Protein AF-A9B1V0-F1 (afdb_monomer)

Structure (mmCIF, N/CA/C/O backbone):
data_AF-A9B1V0-F1
#
_entry.id   AF-A9B1V0-F1
#
loop_
_atom_site.group_PDB
_atom_site.id
_atom_site.type_symbol
_atom_site.label_atom_id
_atom_site.label_alt_id
_atom_site.label_comp_id
_atom_site.label_asym_id
_atom_site.label_entity_id
_atom_site.label_seq_id
_atom_site.pdbx_PDB_ins_code
_atom_site.Cartn_x
_atom_site.Cartn_y
_atom_site.Cartn_z
_atom_site.occupancy
_atom_site.B_iso_or_equiv
_atom_site.auth_seq_id
_atom_site.auth_comp_id
_atom_site.auth_asym_id
_atom_site.auth_atom_id
_atom_site.pdbx_PDB_model_num
ATOM 1 N N . MET A 1 1 ? 3.159 -5.770 -12.982 1.00 83.75 1 MET A N 1
ATOM 2 C CA . MET A 1 1 ? 3.850 -6.824 -12.199 1.00 83.75 1 MET A CA 1
ATOM 3 C C . MET A 1 1 ? 2.853 -7.951 -11.919 1.00 83.75 1 MET A C 1
ATOM 5 O O . MET A 1 1 ? 1.667 -7.711 -12.115 1.00 83.75 1 MET A O 1
ATOM 9 N N . LYS A 1 2 ? 3.286 -9.162 -11.539 1.00 84.81 2 LYS A N 1
ATOM 10 C CA . LYS A 1 2 ? 2.374 -10.259 -11.161 1.00 84.81 2 LYS A CA 1
ATOM 11 C C . LYS A 1 2 ? 2.712 -10.781 -9.770 1.00 84.81 2 LYS A C 1
ATOM 13 O O . LYS A 1 2 ? 3.891 -10.875 -9.435 1.00 84.81 2 LYS A O 1
ATOM 18 N N . ILE A 1 3 ? 1.690 -11.135 -9.004 1.00 89.12 3 ILE A N 1
ATOM 19 C CA . ILE A 1 3 ? 1.848 -11.829 -7.727 1.00 89.12 3 ILE A CA 1
ATOM 20 C C . ILE A 1 3 ? 2.010 -13.313 -8.042 1.00 89.12 3 ILE A C 1
ATOM 22 O O . ILE A 1 3 ? 1.227 -13.879 -8.800 1.00 89.12 3 ILE A O 1
ATOM 26 N N . ILE A 1 4 ? 3.081 -13.915 -7.530 1.00 93.12 4 ILE A N 1
ATOM 27 C CA . ILE A 1 4 ? 3.395 -15.335 -7.748 1.00 93.12 4 ILE A CA 1
ATOM 28 C C . ILE A 1 4 ? 3.005 -16.208 -6.556 1.00 93.12 4 ILE A C 1
ATOM 30 O O . ILE A 1 4 ? 2.855 -17.414 -6.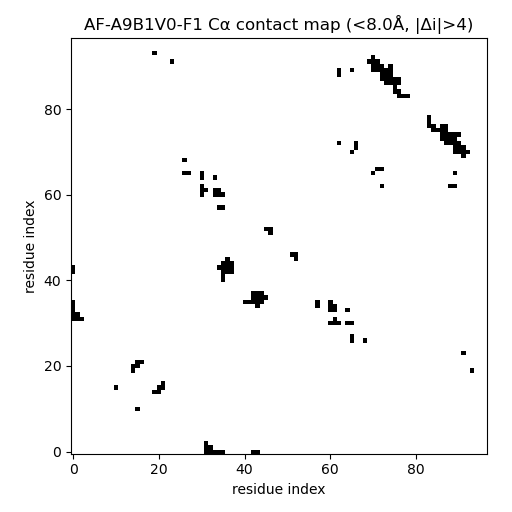711 1.00 93.12 4 ILE A O 1
ATOM 34 N N . HIS A 1 5 ? 2.871 -15.600 -5.379 1.00 94.56 5 HIS A N 1
ATOM 35 C CA . HIS A 1 5 ? 2.596 -16.279 -4.128 1.00 94.56 5 HIS A CA 1
ATOM 36 C C . HIS A 1 5 ? 1.942 -15.300 -3.149 1.00 94.56 5 HIS A C 1
ATOM 38 O O . HIS A 1 5 ? 2.349 -14.139 -3.075 1.00 94.56 5 HIS A O 1
ATOM 44 N N . GLU A 1 6 ? 0.945 -15.784 -2.419 1.00 93.50 6 GLU A N 1
ATOM 45 C CA . GLU A 1 6 ? 0.280 -15.101 -1.314 1.00 93.50 6 GLU A CA 1
ATOM 46 C C . GLU A 1 6 ? 0.147 -16.108 -0.170 1.00 93.50 6 GLU A C 1
ATOM 48 O O . GLU A 1 6 ? -0.237 -17.257 -0.398 1.00 93.50 6 GLU A O 1
ATOM 53 N N . GLU A 1 7 ? 0.454 -15.672 1.048 1.00 95.50 7 GLU A N 1
ATOM 54 C CA . GLU A 1 7 ? 0.344 -16.486 2.253 1.00 95.50 7 GLU A CA 1
ATOM 55 C C . GLU A 1 7 ? -0.315 -15.661 3.362 1.00 95.50 7 GLU A C 1
ATOM 57 O O . GLU A 1 7 ? 0.166 -14.586 3.730 1.00 95.50 7 GLU A O 1
ATOM 62 N N . ARG A 1 8 ? -1.435 -16.157 3.901 1.00 93.00 8 ARG A N 1
ATOM 63 C CA . ARG A 1 8 ? -2.128 -15.524 5.026 1.00 93.00 8 ARG A CA 1
ATOM 64 C C . ARG A 1 8 ? -1.602 -16.099 6.334 1.00 93.00 8 ARG A C 1
ATOM 66 O O . ARG A 1 8 ? -1.892 -17.241 6.669 1.00 93.00 8 ARG A O 1
ATOM 73 N N . LEU A 1 9 ? -0.854 -15.285 7.074 1.00 95.56 9 LEU A N 1
ATOM 74 C CA . LEU A 1 9 ? -0.232 -15.704 8.335 1.00 95.56 9 LEU A CA 1
ATOM 75 C C . LEU A 1 9 ? -1.194 -15.648 9.527 1.00 95.56 9 LEU A C 1
ATOM 77 O O . LEU A 1 9 ? -1.099 -16.465 10.438 1.00 95.56 9 LEU A O 1
ATOM 81 N N . ILE A 1 10 ? -2.101 -14.666 9.541 1.00 94.25 10 ILE A N 1
ATOM 82 C CA . ILE A 1 10 ? -3.050 -14.438 10.635 1.00 94.25 10 ILE A CA 1
ATOM 83 C C . ILE A 1 10 ? -4.423 -14.139 10.036 1.00 94.25 10 ILE A C 1
ATOM 85 O O . ILE A 1 10 ? -4.564 -13.230 9.220 1.00 94.25 10 ILE A O 1
ATOM 89 N N . ASP A 1 11 ? -5.427 -14.898 10.470 1.00 92.31 11 ASP A N 1
ATOM 90 C CA . ASP A 1 11 ? -6.840 -14.687 10.151 1.00 92.31 11 ASP A CA 1
ATOM 91 C C . ASP A 1 11 ? -7.673 -15.055 11.378 1.00 92.31 11 ASP A C 1
ATOM 93 O O . ASP A 1 11 ? -8.048 -16.209 11.585 1.00 92.31 11 ASP A O 1
ATOM 97 N N . ALA A 1 12 ? -7.853 -14.086 12.269 1.00 91.75 12 ALA A N 1
ATOM 98 C CA . ALA A 1 12 ? -8.611 -14.268 13.496 1.00 91.75 12 ALA A CA 1
ATOM 99 C C . ALA A 1 12 ? -9.878 -13.410 13.452 1.00 91.75 12 ALA A C 1
ATOM 101 O O . ALA A 1 12 ? -9.829 -12.219 13.141 1.00 91.75 12 ALA A O 1
ATOM 102 N N . GLY A 1 13 ? -11.015 -14.014 13.801 1.00 91.75 13 GLY A N 1
ATOM 103 C CA . GLY A 1 13 ? -12.322 -13.369 13.702 1.00 91.75 13 GLY A CA 1
ATOM 104 C C . GLY A 1 13 ? -12.846 -13.344 12.265 1.00 91.75 13 GLY A C 1
ATOM 105 O O . GLY A 1 13 ? -12.602 -14.268 11.499 1.00 91.75 13 GLY A O 1
ATOM 106 N N . ASN A 1 14 ? -13.589 -12.290 11.917 1.00 92.62 14 ASN A N 1
ATOM 107 C CA . ASN A 1 14 ? -14.319 -12.205 10.645 1.00 92.62 14 ASN A CA 1
ATOM 108 C C . ASN A 1 14 ? -13.817 -11.084 9.725 1.00 92.62 14 ASN A C 1
ATOM 110 O O . ASN A 1 14 ? -14.501 -10.747 8.762 1.00 92.62 14 ASN A O 1
ATOM 114 N N . PHE A 1 15 ? -12.659 -10.474 10.013 1.00 91.50 15 PHE A N 1
ATOM 115 C CA . PHE A 1 15 ? -12.176 -9.322 9.242 1.00 91.50 15 PHE A CA 1
ATOM 116 C C . PHE A 1 15 ? -11.997 -9.660 7.758 1.00 91.50 15 PHE A C 1
ATOM 118 O O . PHE A 1 15 ? -12.450 -8.899 6.909 1.00 91.50 15 PHE A O 1
ATOM 125 N N . SER A 1 16 ? -11.459 -10.841 7.442 1.00 91.88 16 SER A N 1
ATOM 126 C CA . SER A 1 16 ? -11.266 -11.321 6.066 1.00 91.88 16 SER A CA 1
ATOM 127 C C . SER A 1 16 ? -12.562 -11.519 5.267 1.00 91.88 16 SER A C 1
ATOM 129 O O . SER A 1 16 ? -12.517 -11.640 4.045 1.00 91.88 16 SER A O 1
ATOM 131 N N . LEU A 1 17 ? -13.720 -11.526 5.933 1.00 93.00 17 LEU A N 1
ATOM 132 C CA . LEU A 1 17 ? -15.042 -11.635 5.308 1.00 93.00 17 LEU A CA 1
ATOM 133 C C . LEU A 1 17 ? -15.708 -10.269 5.093 1.00 93.00 17 LEU A C 1
ATOM 135 O O . LEU A 1 17 ? -16.788 -10.191 4.508 1.00 93.00 17 LEU A O 1
ATOM 139 N N . THR A 1 18 ? -15.100 -9.192 5.590 1.00 94.25 18 THR A N 1
ATOM 140 C CA . THR A 1 18 ? -15.676 -7.847 5.512 1.00 94.25 18 THR A CA 1
ATOM 141 C C . THR A 1 18 ? -15.480 -7.214 4.138 1.00 94.25 18 THR A C 1
ATOM 143 O O . THR A 1 18 ? -14.528 -7.499 3.408 1.00 94.25 18 THR A O 1
ATOM 146 N N . THR A 1 19 ? -16.365 -6.276 3.802 1.00 93.50 19 THR A N 1
ATOM 147 C CA . THR A 1 19 ? -16.204 -5.412 2.625 1.00 93.50 19 THR A CA 1
ATOM 148 C C . THR A 1 19 ? -14.946 -4.550 2.723 1.00 93.50 19 THR A C 1
ATOM 150 O O . THR A 1 19 ? -14.300 -4.300 1.706 1.00 93.50 19 THR A O 1
ATOM 153 N N . ASP A 1 20 ? -14.568 -4.144 3.939 1.00 93.31 20 ASP A N 1
ATOM 154 C CA . ASP A 1 20 ? -13.355 -3.367 4.201 1.00 93.31 20 ASP A CA 1
ATOM 155 C C . ASP A 1 20 ? -12.109 -4.151 3.773 1.00 93.31 20 ASP A C 1
ATOM 157 O O . ASP A 1 20 ? -11.292 -3.645 3.003 1.00 93.31 20 ASP A O 1
ATOM 161 N N . TRP A 1 21 ? -12.005 -5.419 4.186 1.00 94.19 21 TRP A N 1
ATOM 162 C CA . TRP A 1 21 ? -10.922 -6.302 3.753 1.00 94.19 21 TRP A CA 1
ATOM 163 C C . TRP A 1 21 ? -10.891 -6.479 2.238 1.00 94.19 21 TRP A C 1
ATOM 165 O O . TRP A 1 21 ? -9.835 -6.324 1.632 1.00 94.19 21 TRP A O 1
ATOM 175 N N . ASN A 1 22 ? -12.037 -6.763 1.614 1.00 94.69 22 ASN A N 1
ATOM 176 C CA . ASN A 1 22 ? -12.099 -6.950 0.163 1.00 94.69 22 ASN A CA 1
ATOM 177 C C . ASN A 1 22 ? -11.667 -5.691 -0.600 1.00 94.69 22 ASN A C 1
ATOM 179 O O . ASN A 1 22 ? -10.976 -5.802 -1.610 1.00 94.69 22 ASN A O 1
ATOM 183 N N . THR A 1 23 ? -12.029 -4.507 -0.100 1.00 94.69 23 THR A N 1
ATOM 184 C CA . THR A 1 23 ? -11.617 -3.219 -0.678 1.00 94.69 23 THR A CA 1
ATOM 185 C C . THR A 1 23 ? -10.109 -3.029 -0.553 1.00 94.69 23 THR A C 1
ATOM 187 O O . THR A 1 23 ? -9.435 -2.775 -1.548 1.00 94.69 23 THR A O 1
ATOM 190 N N . ILE A 1 24 ? -9.569 -3.230 0.652 1.00 95.25 24 ILE A N 1
ATOM 191 C CA . ILE A 1 24 ? -8.133 -3.128 0.928 1.00 95.25 24 ILE A CA 1
ATOM 192 C C . ILE A 1 24 ? -7.337 -4.098 0.051 1.00 95.25 24 ILE A C 1
ATOM 194 O O . ILE A 1 24 ? -6.349 -3.713 -0.573 1.00 95.25 24 ILE A O 1
ATOM 198 N N . TYR A 1 25 ? -7.775 -5.353 -0.005 1.00 95.31 25 TYR A N 1
ATOM 199 C CA . TYR A 1 25 ? -7.136 -6.386 -0.802 1.00 95.31 25 TYR A CA 1
ATOM 200 C C . TYR A 1 25 ? -7.158 -6.014 -2.286 1.00 95.31 25 TYR A C 1
ATOM 202 O O . TYR A 1 25 ? -6.104 -5.985 -2.917 1.00 95.31 25 TYR A O 1
ATOM 210 N N . ALA A 1 26 ? -8.322 -5.648 -2.831 1.00 95.38 26 ALA A N 1
ATOM 211 C CA . ALA A 1 26 ? -8.451 -5.241 -4.227 1.00 95.38 26 ALA A CA 1
ATOM 212 C C . ALA A 1 26 ? -7.534 -4.058 -4.573 1.00 95.38 26 ALA A C 1
ATOM 214 O O . ALA A 1 26 ? -6.804 -4.134 -5.561 1.00 95.38 26 ALA A O 1
ATOM 215 N N . ASP A 1 27 ? -7.493 -3.017 -3.738 1.00 95.88 27 ASP A N 1
ATOM 216 C CA . ASP A 1 27 ? -6.621 -1.857 -3.948 1.00 95.88 27 ASP A CA 1
ATOM 217 C C . ASP A 1 27 ? -5.134 -2.240 -3.976 1.00 95.88 27 ASP A C 1
ATOM 219 O O . ASP A 1 27 ? -4.387 -1.747 -4.824 1.00 95.88 27 ASP A O 1
ATOM 223 N N . ILE A 1 28 ? -4.688 -3.139 -3.090 1.00 94.81 28 ILE A N 1
ATOM 224 C CA . ILE A 1 28 ? -3.295 -3.615 -3.062 1.00 94.81 28 ILE A CA 1
ATOM 225 C C . ILE A 1 28 ? -2.970 -4.425 -4.323 1.00 94.81 28 ILE A C 1
ATOM 227 O O . ILE A 1 28 ? -1.931 -4.201 -4.955 1.00 94.81 28 ILE A O 1
ATOM 231 N N . ILE A 1 29 ? -3.850 -5.354 -4.707 1.00 94.56 29 ILE A N 1
ATOM 232 C CA . ILE A 1 29 ? -3.667 -6.177 -5.909 1.00 94.56 29 ILE A CA 1
ATOM 233 C C . ILE A 1 29 ? -3.620 -5.288 -7.156 1.00 94.56 29 ILE A C 1
ATOM 235 O O . ILE A 1 29 ? -2.724 -5.449 -7.990 1.00 94.56 29 ILE A O 1
ATOM 239 N N . GLU A 1 30 ? -4.529 -4.317 -7.269 1.00 93.00 30 GLU A N 1
ATOM 240 C CA . GLU A 1 30 ? -4.552 -3.337 -8.355 1.00 93.00 30 GLU A CA 1
ATOM 241 C C . GLU A 1 30 ? -3.276 -2.490 -8.371 1.00 93.00 30 GLU A C 1
ATOM 243 O O . GLU A 1 30 ? -2.627 -2.392 -9.416 1.00 93.00 30 GLU A O 1
ATOM 248 N N . ALA A 1 31 ? -2.849 -1.952 -7.225 1.00 92.88 31 ALA A N 1
ATOM 249 C CA . ALA A 1 31 ? -1.633 -1.150 -7.121 1.00 92.88 31 ALA A CA 1
ATOM 250 C C . ALA A 1 31 ? -0.406 -1.918 -7.636 1.00 92.88 31 ALA A C 1
ATOM 252 O O . ALA A 1 31 ? 0.307 -1.418 -8.512 1.00 92.88 31 ALA A O 1
ATOM 253 N N . ILE A 1 32 ? -0.211 -3.170 -7.207 1.00 91.12 32 ILE A N 1
ATOM 254 C CA . ILE A 1 32 ? 0.874 -4.044 -7.691 1.00 91.12 32 ILE A CA 1
ATOM 255 C C . ILE A 1 32 ? 0.715 -4.327 -9.192 1.00 91.12 32 ILE A C 1
ATOM 257 O O . ILE A 1 32 ? 1.683 -4.278 -9.969 1.00 91.12 32 ILE A O 1
ATOM 261 N N . ALA A 1 33 ? -0.514 -4.595 -9.632 1.00 87.94 33 ALA A N 1
ATOM 262 C CA . ALA A 1 33 ? -0.827 -4.857 -11.026 1.00 87.94 33 ALA A CA 1
ATOM 263 C C . ALA A 1 33 ? -0.629 -3.632 -11.922 1.00 87.94 33 ALA A C 1
ATOM 265 O O . ALA A 1 33 ? -0.433 -3.834 -13.119 1.00 87.94 33 ALA A O 1
ATOM 266 N N . THR A 1 34 ? -0.601 -2.397 -11.406 1.00 85.25 34 THR A N 1
ATOM 267 C CA . THR A 1 34 ? -0.334 -1.179 -12.198 1.00 85.25 34 THR A CA 1
ATOM 268 C C . THR A 1 34 ? 1.146 -0.860 -12.388 1.00 85.25 34 THR A C 1
ATOM 270 O O . THR A 1 34 ? 1.488 -0.103 -13.291 1.00 85.25 34 THR A O 1
ATOM 273 N N . ILE A 1 35 ? 2.052 -1.490 -11.635 1.00 86.75 35 ILE A N 1
ATOM 274 C CA . ILE A 1 35 ? 3.495 -1.232 -11.753 1.00 86.75 35 ILE A CA 1
ATOM 275 C C . ILE A 1 35 ? 3.992 -1.631 -13.154 1.00 86.75 35 ILE A C 1
ATOM 277 O O . ILE A 1 35 ? 3.858 -2.795 -13.569 1.00 86.75 35 ILE A O 1
ATOM 281 N N . ARG A 1 36 ? 4.567 -0.667 -13.883 1.00 83.25 36 ARG A N 1
ATOM 282 C CA . ARG A 1 36 ? 5.131 -0.801 -15.240 1.00 83.25 36 ARG A CA 1
ATOM 283 C C . ARG A 1 36 ? 6.566 -0.285 -15.284 1.00 83.25 36 ARG A C 1
ATOM 285 O O . ARG A 1 36 ? 6.924 0.625 -14.541 1.00 83.25 36 ARG A O 1
ATOM 292 N N . TRP A 1 37 ? 7.379 -0.888 -16.147 1.00 79.25 37 TRP A N 1
ATOM 293 C CA . TRP A 1 37 ? 8.734 -0.427 -16.435 1.00 79.25 37 TRP A CA 1
ATOM 294 C C . TRP A 1 37 ? 9.152 -0.876 -17.842 1.00 79.25 37 TRP A C 1
ATOM 296 O O . TRP A 1 37 ? 9.069 -2.075 -18.119 1.00 79.25 37 TRP A O 1
ATOM 306 N N . PRO A 1 38 ? 9.632 0.028 -18.717 1.00 79.75 38 PRO A N 1
ATOM 307 C CA . PRO A 1 38 ? 9.733 1.485 -18.537 1.00 79.75 38 PRO A CA 1
ATOM 308 C C . PRO A 1 38 ? 8.353 2.147 -18.361 1.00 79.75 38 PRO A C 1
ATOM 310 O O . PRO A 1 38 ? 7.337 1.533 -18.669 1.00 79.75 38 PRO A O 1
ATOM 313 N N . THR A 1 39 ? 8.296 3.382 -17.851 1.00 70.75 39 THR A N 1
ATOM 314 C CA . THR A 1 39 ? 7.040 4.063 -17.450 1.00 70.75 39 THR A CA 1
ATOM 315 C C . THR A 1 39 ? 5.999 4.165 -18.574 1.00 70.75 39 THR A C 1
ATOM 317 O O . THR A 1 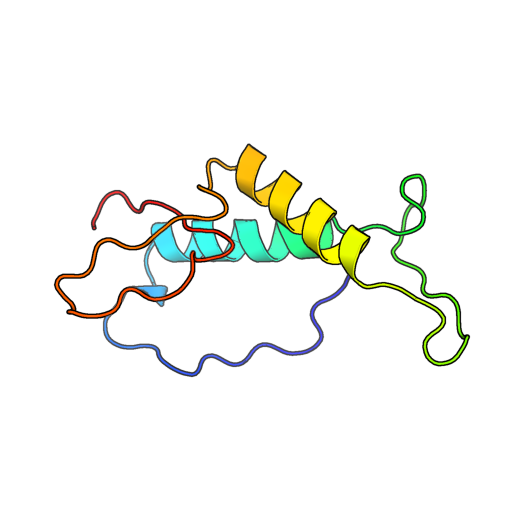39 ? 4.804 4.161 -18.305 1.00 70.75 39 THR A O 1
ATOM 320 N N . ASN A 1 40 ? 6.449 4.181 -19.833 1.00 74.38 40 ASN A N 1
ATOM 321 C CA . ASN A 1 40 ? 5.593 4.226 -21.026 1.00 74.38 40 ASN A CA 1
ATOM 322 C C . ASN A 1 40 ? 5.332 2.834 -21.643 1.00 74.38 40 ASN A C 1
ATOM 324 O O . ASN A 1 40 ? 4.782 2.730 -22.736 1.00 74.38 40 ASN A O 1
ATOM 328 N N . GLY A 1 41 ? 5.789 1.761 -20.995 1.00 72.06 41 GLY A N 1
ATOM 329 C CA . GLY A 1 41 ? 5.659 0.388 -21.469 1.00 72.06 41 GLY A CA 1
ATOM 330 C C . GLY A 1 41 ? 4.336 -0.265 -21.061 1.00 72.06 41 GLY A C 1
ATOM 331 O O . GLY A 1 41 ? 3.768 0.029 -20.012 1.00 72.06 41 GLY A O 1
ATOM 332 N N . ALA A 1 42 ? 3.873 -1.222 -21.869 1.00 74.00 42 ALA A N 1
ATOM 333 C CA . ALA A 1 42 ? 2.661 -1.996 -21.581 1.00 74.00 42 ALA A CA 1
ATOM 334 C C . ALA A 1 42 ? 2.844 -3.011 -20.435 1.00 74.00 42 ALA A C 1
ATOM 336 O O . ALA A 1 42 ? 1.872 -3.410 -19.790 1.00 74.00 42 ALA A O 1
ATOM 337 N N . VAL A 1 43 ? 4.088 -3.419 -20.162 1.00 75.75 43 VAL A N 1
ATOM 338 C CA . VAL A 1 43 ? 4.450 -4.443 -19.172 1.00 75.75 43 VAL A CA 1
ATOM 339 C C . VAL A 1 43 ? 5.583 -3.966 -18.263 1.00 75.75 43 VAL A C 1
ATOM 341 O O . VAL A 1 43 ? 6.179 -2.915 -18.481 1.00 75.75 43 VAL A O 1
ATOM 344 N N . PHE A 1 44 ? 5.851 -4.724 -17.201 1.00 80.81 44 PHE A N 1
ATOM 345 C CA . PHE A 1 44 ? 7.026 -4.529 -16.357 1.00 80.81 44 PHE A CA 1
ATOM 346 C C . PHE A 1 44 ? 8.143 -5.460 -16.830 1.00 80.81 44 PHE A C 1
ATOM 348 O O . PHE A 1 44 ? 8.020 -6.676 -16.677 1.00 80.81 44 PHE A O 1
ATOM 355 N N . SER A 1 45 ? 9.209 -4.888 -17.384 1.00 77.88 45 SER A N 1
ATOM 356 C CA . SER A 1 45 ? 10.386 -5.617 -17.862 1.00 77.88 45 SER A CA 1
ATOM 357 C C . SER A 1 45 ? 11.605 -5.275 -17.008 1.00 77.88 45 SER A C 1
ATOM 359 O O . SER A 1 45 ? 11.847 -4.109 -16.715 1.00 77.88 45 SER A O 1
ATOM 361 N N . LEU A 1 46 ? 12.388 -6.281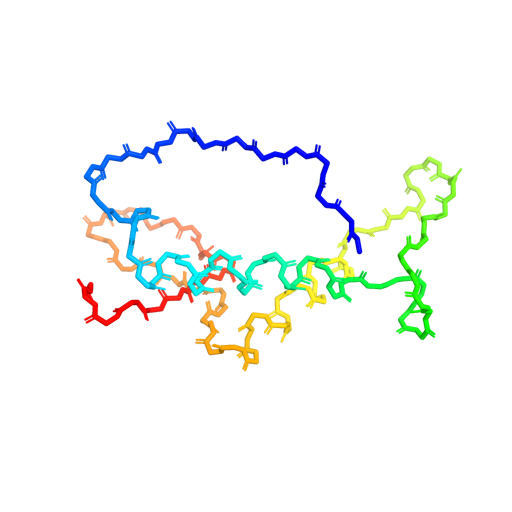 -16.615 1.00 82.44 46 LEU A N 1
ATOM 362 C CA . LEU A 1 46 ? 13.642 -6.095 -15.877 1.00 82.44 46 LEU A CA 1
ATOM 363 C C . LEU A 1 46 ? 14.835 -6.100 -16.832 1.00 82.44 46 LEU A C 1
ATOM 365 O O . LEU A 1 46 ? 14.853 -6.861 -17.799 1.00 82.44 46 LEU A O 1
ATOM 369 N N . ASN A 1 47 ? 15.853 -5.297 -16.527 1.00 83.38 47 ASN A N 1
ATOM 370 C CA . ASN A 1 47 ? 17.149 -5.413 -17.186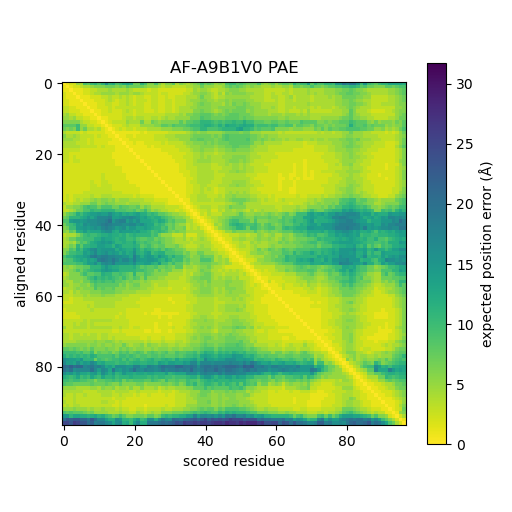 1.00 83.38 47 ASN A CA 1
ATOM 371 C C . ASN A 1 47 ? 17.888 -6.640 -16.614 1.00 83.38 47 ASN A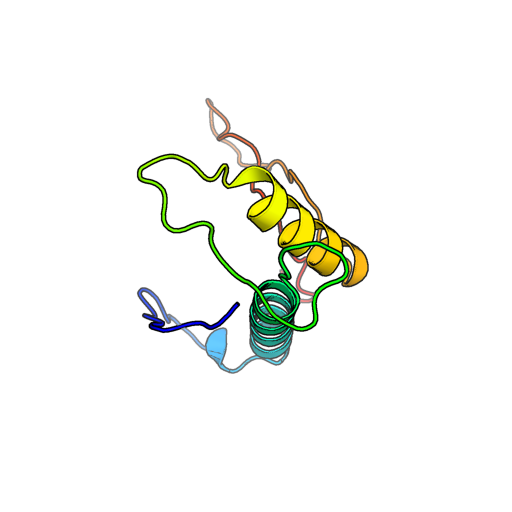 C 1
ATOM 373 O O . ASN A 1 47 ? 18.093 -6.670 -15.398 1.00 83.38 47 ASN A O 1
ATOM 377 N N . PRO A 1 48 ? 18.293 -7.647 -17.409 1.00 84.81 48 PRO A N 1
ATOM 378 C CA . PRO A 1 48 ? 18.887 -8.890 -16.901 1.00 84.81 48 PRO A CA 1
ATOM 379 C C . PRO A 1 48 ? 20.370 -8.737 -16.501 1.00 84.81 48 PRO A C 1
ATOM 381 O O . PRO A 1 48 ? 21.192 -9.604 -16.781 1.00 84.81 48 PRO A O 1
ATOM 384 N N . ILE A 1 49 ? 20.724 -7.624 -15.856 1.00 90.31 49 ILE A N 1
ATOM 385 C CA . ILE A 1 49 ? 22.061 -7.354 -15.322 1.00 90.31 49 ILE A CA 1
ATOM 386 C C . ILE A 1 49 ? 22.016 -7.535 -13.808 1.00 90.31 49 ILE A C 1
ATOM 388 O O . ILE A 1 49 ? 21.159 -6.952 -13.134 1.00 90.31 49 ILE A O 1
ATOM 392 N N . ASP A 1 50 ? 22.953 -8.318 -13.273 1.00 82.69 50 ASP A N 1
ATOM 393 C CA . ASP A 1 50 ? 23.062 -8.532 -11.831 1.00 82.69 50 ASP A CA 1
ATOM 394 C C . ASP A 1 50 ? 23.237 -7.197 -11.094 1.00 82.69 50 ASP A C 1
ATOM 396 O O . ASP A 1 50 ? 24.061 -6.363 -11.474 1.00 82.69 50 ASP A O 1
ATOM 400 N N . LYS A 1 51 ? 22.399 -6.968 -10.075 1.00 83.00 51 LYS A N 1
ATOM 401 C CA . LYS A 1 51 ? 22.303 -5.706 -9.311 1.00 83.00 51 LYS A CA 1
ATOM 402 C C . LYS A 1 51 ? 22.160 -4.438 -10.174 1.00 83.00 51 LYS A C 1
ATOM 404 O O . LYS A 1 51 ? 22.379 -3.333 -9.688 1.00 83.00 51 LYS A O 1
ATOM 409 N N . GLY A 1 52 ? 21.741 -4.576 -11.434 1.00 82.31 52 GLY A N 1
ATOM 410 C CA . GLY A 1 52 ? 21.614 -3.472 -12.388 1.00 82.31 52 GLY A CA 1
ATOM 411 C C . GLY A 1 52 ? 20.306 -2.682 -12.284 1.00 82.31 52 GLY A C 1
ATOM 412 O O . GLY A 1 52 ? 20.134 -1.703 -13.005 1.00 82.31 52 GLY A O 1
ATOM 413 N N . ASN A 1 53 ? 19.374 -3.091 -11.414 1.00 83.81 53 ASN A N 1
ATOM 414 C CA . ASN A 1 53 ? 18.066 -2.452 -11.256 1.00 83.8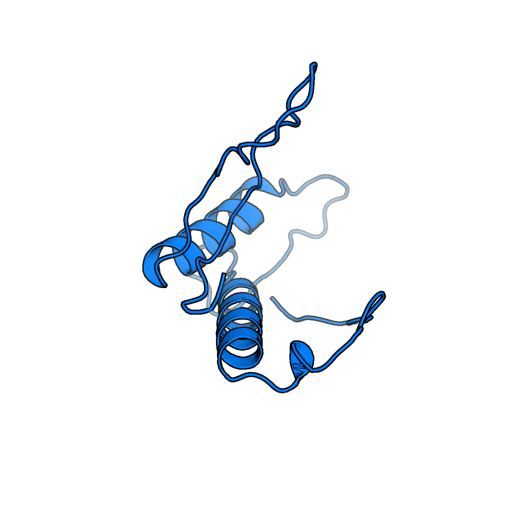1 53 ASN A CA 1
ATOM 415 C C . ASN A 1 53 ? 17.887 -1.922 -9.830 1.00 83.81 53 ASN A C 1
ATOM 417 O O . ASN A 1 53 ? 18.020 -2.666 -8.860 1.00 83.81 53 ASN A O 1
ATOM 421 N N . GLY A 1 54 ? 17.512 -0.650 -9.703 1.00 82.38 54 GLY A N 1
ATOM 422 C CA . GLY A 1 54 ? 17.006 -0.102 -8.447 1.00 82.38 54 GLY A CA 1
ATOM 423 C C . GLY A 1 54 ? 15.527 -0.446 -8.239 1.00 82.38 54 GLY A C 1
ATOM 424 O O . GLY A 1 54 ? 14.773 -0.592 -9.197 1.00 82.38 54 GLY A O 1
ATOM 425 N N . VAL A 1 55 ? 15.084 -0.515 -6.982 1.00 84.06 55 VAL A N 1
ATOM 426 C CA . VAL A 1 55 ? 13.681 -0.833 -6.634 1.00 84.06 55 VAL A CA 1
ATOM 427 C C . VAL A 1 55 ? 12.808 0.402 -6.404 1.00 84.06 55 VAL A C 1
ATOM 429 O O . VAL A 1 55 ? 11.591 0.292 -6.281 1.00 84.06 55 VAL A O 1
ATOM 432 N N . LYS A 1 56 ? 13.405 1.599 -6.371 1.00 81.62 56 LYS A N 1
ATOM 433 C CA . LYS A 1 56 ? 12.693 2.847 -6.059 1.00 81.62 56 LYS A CA 1
ATOM 434 C C . LYS A 1 56 ? 11.468 3.093 -6.961 1.00 81.62 56 LYS A C 1
ATOM 436 O O . LYS A 1 56 ? 10.404 3.347 -6.403 1.00 81.62 56 LYS A O 1
ATOM 441 N N . PRO A 1 57 ? 11.544 2.948 -8.302 1.00 78.69 57 PRO A N 1
ATOM 442 C CA . PRO A 1 57 ? 10.378 3.167 -9.164 1.00 78.69 57 PRO A CA 1
ATOM 443 C C . PRO A 1 57 ? 9.218 2.199 -8.894 1.00 78.69 57 PRO A C 1
ATOM 445 O O . PRO A 1 57 ? 8.060 2.562 -9.079 1.00 78.69 57 PRO A O 1
ATOM 448 N N . ILE A 1 58 ? 9.523 0.985 -8.419 1.00 83.12 58 ILE A N 1
ATOM 449 C CA . ILE A 1 58 ? 8.530 -0.042 -8.077 1.00 83.12 58 ILE A CA 1
ATOM 450 C C . ILE A 1 58 ? 7.698 0.428 -6.879 1.00 83.12 58 ILE A C 1
ATOM 452 O O . ILE A 1 58 ? 6.470 0.419 -6.946 1.00 83.12 58 ILE A O 1
ATOM 456 N N . LYS A 1 59 ? 8.365 0.892 -5.808 1.00 86.62 59 LYS A N 1
ATOM 457 C CA . LYS A 1 59 ? 7.685 1.411 -4.610 1.00 86.62 59 LYS A CA 1
ATOM 458 C C . LYS A 1 59 ? 6.868 2.657 -4.947 1.00 86.62 59 LYS A C 1
ATOM 460 O O . LYS A 1 59 ? 5.701 2.717 -4.583 1.00 86.62 59 LYS A O 1
ATOM 465 N N . THR A 1 60 ? 7.445 3.613 -5.679 1.00 86.75 60 THR A N 1
ATOM 466 C CA . THR A 1 60 ? 6.762 4.871 -6.026 1.00 86.75 60 THR A CA 1
ATOM 467 C C . THR A 1 60 ? 5.463 4.629 -6.795 1.00 86.75 60 THR A C 1
ATOM 469 O O . THR A 1 60 ? 4.426 5.130 -6.381 1.00 86.75 60 THR A O 1
ATOM 472 N N . ALA A 1 61 ? 5.477 3.791 -7.839 1.00 86.81 61 ALA A N 1
ATOM 473 C CA . ALA A 1 61 ? 4.271 3.512 -8.623 1.00 86.81 61 ALA A CA 1
ATOM 474 C C . ALA A 1 61 ? 3.145 2.873 -7.789 1.00 86.81 61 ALA A C 1
ATOM 476 O O . ALA A 1 61 ? 1.976 3.210 -7.965 1.00 86.81 61 ALA A O 1
ATOM 477 N N . CYS A 1 62 ? 3.502 1.971 -6.869 1.00 91.31 62 CYS A N 1
ATOM 478 C CA . CYS A 1 62 ? 2.548 1.350 -5.954 1.00 91.31 62 CYS A CA 1
ATOM 479 C C . CYS A 1 62 ? 1.932 2.387 -4.999 1.00 91.31 62 CYS A C 1
ATOM 481 O O . CYS A 1 62 ? 0.711 2.500 -4.907 1.00 91.31 62 CYS A O 1
ATOM 483 N N . MET A 1 63 ? 2.774 3.189 -4.339 1.00 93.75 63 MET A N 1
ATOM 484 C CA . MET A 1 63 ? 2.326 4.194 -3.368 1.00 93.75 63 MET A CA 1
ATOM 485 C C . MET A 1 63 ? 1.467 5.286 -4.018 1.00 93.75 63 MET A C 1
ATOM 487 O O . MET A 1 63 ? 0.438 5.663 -3.462 1.00 93.75 63 MET A O 1
ATOM 491 N N . ASP A 1 64 ? 1.821 5.732 -5.227 1.00 92.56 64 ASP A N 1
ATOM 492 C CA . ASP A 1 64 ? 1.032 6.711 -5.986 1.00 92.56 64 ASP A CA 1
ATOM 493 C C . ASP A 1 64 ? -0.370 6.183 -6.325 1.00 92.56 64 ASP A C 1
ATOM 495 O O . ASP A 1 64 ? -1.336 6.950 -6.368 1.00 92.56 64 ASP A O 1
ATOM 499 N N . HIS A 1 65 ? -0.500 4.877 -6.585 1.00 93.31 65 HIS A N 1
ATOM 500 C CA . HIS A 1 65 ? -1.796 4.247 -6.829 1.00 93.31 65 HIS A CA 1
ATOM 501 C C . HIS A 1 65 ? -2.643 4.211 -5.555 1.00 93.31 65 HIS A C 1
ATOM 503 O O . HIS A 1 65 ? -3.796 4.640 -5.576 1.00 93.31 65 HIS A O 1
ATOM 509 N N . LEU A 1 66 ? -2.062 3.764 -4.439 1.00 95.56 66 LEU A N 1
ATOM 510 C CA . LEU A 1 66 ? -2.750 3.701 -3.147 1.00 95.56 66 LEU A CA 1
ATOM 511 C C . LEU A 1 66 ? -3.204 5.094 -2.681 1.00 95.56 66 LEU A C 1
ATOM 513 O O . LEU A 1 66 ? -4.348 5.261 -2.258 1.00 95.56 66 LEU A O 1
ATOM 517 N N . ALA A 1 67 ? -2.371 6.126 -2.845 1.00 95.69 67 ALA A N 1
ATOM 518 C CA . ALA A 1 67 ? -2.743 7.502 -2.509 1.00 95.69 67 ALA A CA 1
ATOM 519 C C . ALA A 1 67 ? -3.992 7.981 -3.272 1.00 95.69 67 ALA A C 1
ATOM 521 O O . ALA A 1 67 ? -4.875 8.610 -2.691 1.00 95.69 67 ALA A O 1
ATOM 522 N N . LYS A 1 68 ? -4.123 7.633 -4.561 1.00 95.31 68 LYS A N 1
ATOM 523 C CA . LYS A 1 68 ? -5.317 7.957 -5.371 1.00 95.31 68 LYS A CA 1
ATOM 524 C C . LYS A 1 68 ? -6.580 7.234 -4.900 1.00 95.31 68 LYS A C 1
ATOM 526 O O . LYS A 1 68 ? -7.677 7.718 -5.161 1.00 95.31 68 LYS A O 1
ATOM 531 N N . LYS A 1 69 ? -6.429 6.102 -4.211 1.00 94.38 69 LYS A N 1
ATOM 532 C CA . LYS A 1 69 ? -7.516 5.339 -3.579 1.00 94.38 69 LYS A CA 1
ATOM 533 C C . LYS A 1 69 ? -7.841 5.825 -2.157 1.00 94.38 69 LYS A C 1
ATOM 535 O O . LYS A 1 69 ? -8.687 5.243 -1.489 1.00 94.38 69 LYS A O 1
ATOM 540 N N . GLY A 1 70 ? -7.201 6.903 -1.696 1.00 95.00 70 GLY A N 1
ATOM 541 C CA . GLY A 1 70 ? -7.459 7.505 -0.385 1.00 95.00 70 GLY A CA 1
ATOM 542 C C . GLY A 1 70 ? -6.627 6.921 0.757 1.00 95.00 70 GLY A C 1
ATOM 543 O O . GLY A 1 70 ? -6.936 7.172 1.920 1.00 95.00 70 GLY A O 1
ATOM 544 N N . TRP A 1 71 ? -5.574 6.158 0.453 1.00 96.44 71 TRP A N 1
ATOM 545 C CA . TRP A 1 71 ? -4.640 5.680 1.469 1.00 96.44 71 TRP A CA 1
ATOM 546 C C . TRP A 1 71 ? -3.762 6.820 2.001 1.00 96.44 71 TRP A C 1
ATOM 548 O O . TRP A 1 71 ? -3.333 7.702 1.254 1.00 96.44 71 TRP A O 1
ATOM 558 N N . LEU A 1 72 ? -3.447 6.767 3.295 1.00 95.12 72 LEU A N 1
ATOM 559 C CA . LEU A 1 72 ? -2.496 7.665 3.948 1.00 95.12 72 LEU A CA 1
ATOM 560 C C . LEU A 1 72 ? -1.092 7.072 3.839 1.00 95.12 72 LEU A C 1
ATOM 562 O O . LEU A 1 72 ? -0.854 5.982 4.360 1.00 95.12 72 LEU A O 1
ATOM 566 N N . LEU A 1 73 ? -0.179 7.785 3.181 1.00 94.81 73 LEU A N 1
ATOM 567 C CA . LEU A 1 73 ? 1.219 7.375 3.034 1.00 94.81 73 LEU A CA 1
ATOM 568 C C . LEU A 1 73 ? 2.078 7.865 4.203 1.00 94.81 73 LEU A C 1
ATOM 570 O O . LEU A 1 73 ? 1.790 8.916 4.775 1.00 94.81 73 LEU A O 1
ATOM 574 N N . GLU A 1 74 ? 3.144 7.124 4.520 1.00 92.50 74 GLU A N 1
ATOM 575 C CA . GLU A 1 74 ? 4.105 7.444 5.593 1.00 92.50 74 GLU A CA 1
ATOM 576 C C . GLU A 1 74 ? 3.394 7.765 6.928 1.00 92.50 74 GLU A C 1
ATOM 578 O O . GLU A 1 74 ? 3.737 8.697 7.664 1.00 92.50 74 GLU A O 1
ATOM 583 N N . HIS A 1 75 ? 2.350 6.992 7.236 1.00 91.00 75 HIS A N 1
ATOM 584 C CA . HIS A 1 75 ? 1.476 7.238 8.373 1.00 91.00 75 HIS A CA 1
ATOM 585 C C . HIS A 1 75 ? 2.139 6.786 9.677 1.00 91.00 75 HIS A C 1
ATOM 587 O O . HIS A 1 75 ? 2.436 5.608 9.888 1.00 91.00 75 HIS A O 1
ATOM 593 N N . SER A 1 76 ? 2.353 7.739 10.582 1.00 87.62 76 SER A N 1
ATOM 594 C CA . SER A 1 76 ? 2.864 7.467 11.924 1.00 87.62 76 SER A CA 1
ATOM 595 C C . SER A 1 76 ? 1.746 6.952 12.823 1.00 87.62 76 SER A C 1
ATOM 597 O O . SER A 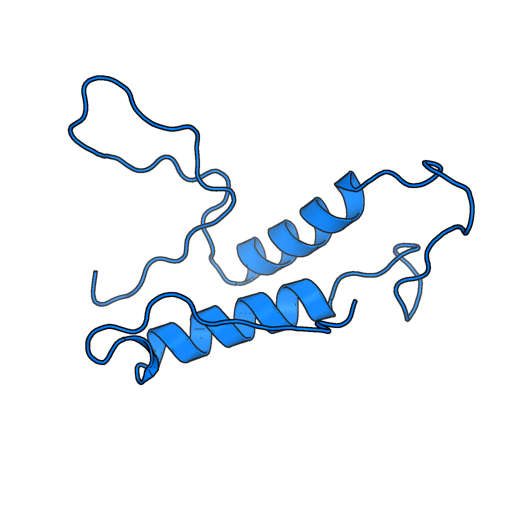1 76 ? 0.775 7.662 13.068 1.00 87.62 76 SER A O 1
ATOM 599 N N . ILE A 1 77 ? 1.896 5.733 13.341 1.00 83.62 77 ILE A N 1
ATOM 600 C CA . ILE A 1 77 ? 0.915 5.157 14.261 1.00 83.62 77 ILE A CA 1
ATOM 601 C C . ILE A 1 77 ? 1.089 5.802 15.636 1.00 83.62 77 ILE A C 1
ATOM 603 O O . ILE A 1 77 ? 2.182 5.784 16.214 1.00 83.62 77 ILE A O 1
ATOM 607 N N . ASP A 1 78 ? 0.001 6.340 16.177 1.00 81.75 78 ASP A N 1
ATOM 608 C CA . ASP A 1 78 ? -0.009 6.835 17.544 1.00 81.75 78 ASP A CA 1
ATOM 609 C C . ASP A 1 78 ? -0.265 5.689 18.525 1.00 81.75 78 ASP A C 1
ATOM 611 O O . ASP A 1 78 ? -1.399 5.293 18.785 1.00 81.75 78 ASP A O 1
ATOM 615 N N . ILE A 1 79 ? 0.822 5.119 19.040 1.00 82.44 79 ILE A N 1
ATOM 616 C CA . ILE A 1 79 ? 0.783 4.133 20.119 1.00 82.44 79 ILE A CA 1
ATOM 617 C C . ILE A 1 79 ? 1.391 4.722 21.390 1.00 82.44 79 ILE A C 1
ATOM 619 O O . ILE A 1 79 ? 2.387 5.450 21.349 1.00 82.44 79 ILE A O 1
ATOM 623 N N . ALA A 1 80 ? 0.802 4.376 22.535 1.00 77.56 80 ALA A N 1
ATOM 624 C CA . ALA A 1 80 ? 1.252 4.800 23.858 1.00 77.56 80 ALA A CA 1
ATOM 625 C C . ALA A 1 80 ? 2.491 4.003 24.314 1.00 77.56 80 ALA A C 1
ATOM 627 O O . ALA A 1 80 ? 2.452 3.263 25.296 1.00 77.56 80 ALA A O 1
ATOM 628 N N . THR A 1 81 ? 3.597 4.121 23.579 1.00 78.62 81 THR A N 1
ATOM 629 C CA . THR A 1 81 ? 4.878 3.482 23.907 1.00 78.62 81 THR A CA 1
ATOM 630 C C . THR A 1 81 ? 5.986 4.522 24.066 1.00 78.62 81 THR A C 1
ATOM 632 O O . THR A 1 81 ? 5.990 5.564 23.413 1.00 78.62 81 THR A O 1
ATOM 635 N N . ALA A 1 82 ? 6.971 4.228 24.923 1.00 73.44 82 ALA A N 1
ATOM 636 C CA . ALA A 1 82 ? 8.112 5.118 25.172 1.00 73.44 82 ALA A CA 1
ATOM 637 C C . ALA A 1 82 ? 8.996 5.342 23.926 1.00 73.44 82 ALA A C 1
ATOM 639 O O . ALA A 1 82 ? 9.687 6.353 23.826 1.00 73.44 82 ALA A O 1
ATOM 640 N N . LYS A 1 83 ? 8.969 4.410 22.964 1.00 79.88 83 LYS A N 1
ATOM 641 C CA . LYS A 1 83 ? 9.633 4.529 21.663 1.00 79.88 83 LYS A CA 1
ATOM 642 C C . LYS A 1 83 ? 8.634 4.185 20.566 1.00 79.88 83 LYS A C 1
ATOM 644 O O . LYS A 1 83 ? 8.136 3.058 20.521 1.00 79.88 83 LYS A O 1
ATOM 649 N N . LYS A 1 84 ? 8.357 5.155 19.695 1.00 80.06 84 LYS A N 1
ATOM 650 C CA . LYS A 1 84 ? 7.467 4.972 18.546 1.00 80.06 84 LYS A CA 1
ATOM 651 C C . LYS A 1 84 ? 8.219 4.287 17.394 1.00 80.06 84 LYS A C 1
ATOM 653 O O . LYS A 1 84 ? 9.408 4.568 17.204 1.00 80.06 84 LYS A O 1
ATOM 658 N N . PRO A 1 85 ? 7.572 3.372 16.655 1.00 85.81 85 PRO A N 1
ATOM 659 C CA . PRO A 1 85 ? 8.136 2.816 15.433 1.00 85.81 85 PRO A CA 1
ATOM 660 C C . PRO A 1 85 ? 8.261 3.902 14.356 1.00 85.81 85 PRO A C 1
ATOM 662 O O . PRO A 1 85 ? 7.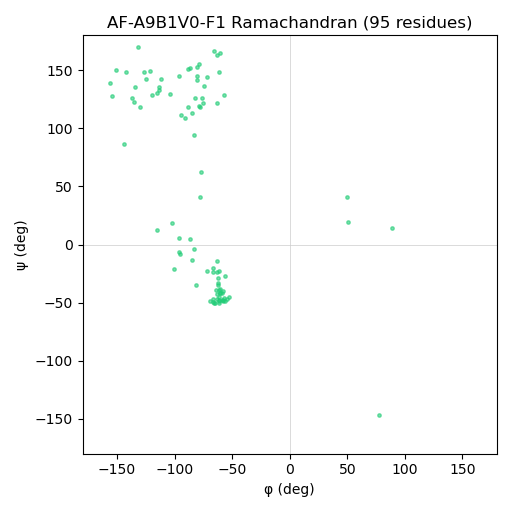692 4.988 14.475 1.00 85.81 85 PRO A O 1
ATOM 665 N N . GLY A 1 86 ? 9.014 3.594 13.298 1.00 88.12 86 GLY A N 1
ATOM 666 C CA . GLY A 1 86 ? 8.965 4.391 12.074 1.00 88.12 86 GLY A CA 1
ATOM 667 C C . GLY A 1 86 ? 7.558 4.390 11.457 1.00 88.12 86 GLY A C 1
ATOM 668 O O . GLY A 1 86 ? 6.725 3.558 11.834 1.00 88.12 86 GLY A O 1
ATOM 669 N N . PRO A 1 87 ? 7.282 5.315 10.527 1.00 91.00 87 PRO A N 1
ATOM 670 C CA . PRO A 1 87 ? 5.993 5.379 9.854 1.00 91.00 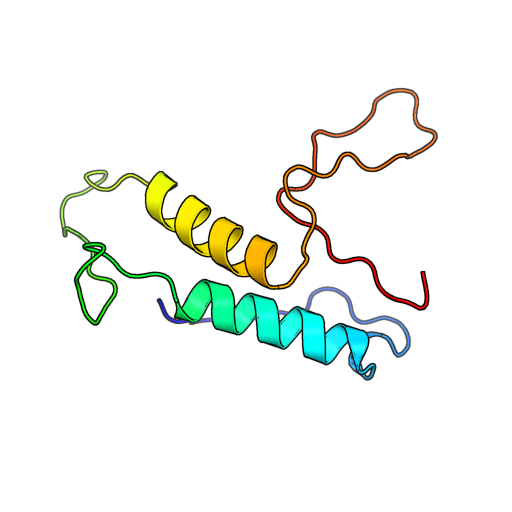87 PRO A CA 1
ATOM 671 C C . PRO A 1 87 ? 5.708 4.100 9.058 1.00 91.00 87 PRO A C 1
ATOM 673 O O . PRO A 1 87 ? 6.616 3.452 8.537 1.00 91.00 87 PRO A O 1
ATOM 676 N N . MET A 1 88 ? 4.426 3.757 8.958 1.00 92.25 88 MET A N 1
ATOM 677 C CA . MET A 1 88 ? 3.949 2.752 8.015 1.00 92.25 88 MET A CA 1
ATOM 678 C C . MET A 1 88 ? 3.957 3.344 6.610 1.00 92.25 88 MET A C 1
ATOM 680 O O . MET A 1 88 ? 3.469 4.455 6.414 1.00 92.25 88 MET A O 1
ATOM 684 N N . ASP A 1 89 ? 4.427 2.576 5.627 1.00 92.44 89 ASP A N 1
ATOM 685 C CA . ASP A 1 89 ? 4.476 3.014 4.225 1.00 92.44 89 ASP A CA 1
ATOM 686 C C . ASP A 1 89 ? 3.112 3.518 3.724 1.00 92.44 89 ASP A C 1
ATOM 688 O O . ASP A 1 89 ? 3.029 4.573 3.097 1.00 92.44 89 ASP A O 1
ATOM 692 N N . ALA A 1 90 ? 2.040 2.780 4.030 1.00 94.75 90 ALA A N 1
ATOM 693 C CA . ALA A 1 90 ? 0.671 3.157 3.717 1.00 94.75 90 ALA A CA 1
ATOM 694 C C . ALA A 1 90 ? -0.312 2.571 4.740 1.00 94.75 90 ALA A C 1
ATOM 696 O O . ALA A 1 90 ? -0.095 1.488 5.287 1.00 94.75 90 ALA A O 1
ATOM 697 N N . SER A 1 91 ? -1.420 3.268 4.974 1.00 94.06 91 SER A N 1
ATOM 698 C CA . SER A 1 91 ? -2.534 2.776 5.786 1.00 94.06 91 SER A CA 1
ATOM 699 C C . SER A 1 91 ? -3.873 3.216 5.205 1.00 94.06 91 SER A C 1
ATOM 701 O O . SER A 1 91 ? -3.984 4.292 4.615 1.00 94.06 91 SER A O 1
ATOM 703 N N . TYR A 1 92 ? -4.888 2.380 5.391 1.00 93.81 92 TYR A N 1
ATOM 704 C CA . TYR A 1 92 ? -6.256 2.662 4.988 1.00 93.81 92 TYR A CA 1
ATOM 705 C C . TYR A 1 92 ? -7.130 2.749 6.231 1.00 93.81 92 TYR A C 1
ATOM 707 O O . TYR A 1 92 ? -7.068 1.875 7.097 1.00 93.81 92 TYR A O 1
ATOM 715 N N . LYS A 1 93 ? -7.928 3.810 6.335 1.00 91.75 93 LYS A N 1
ATOM 716 C CA . LYS A 1 93 ? -8.837 3.982 7.465 1.00 91.75 93 LYS A CA 1
ATOM 717 C C . LYS A 1 93 ? -10.128 3.224 7.188 1.00 91.75 93 LYS A C 1
ATOM 719 O O . LYS A 1 93 ? -10.883 3.607 6.299 1.00 91.75 93 LYS A O 1
ATOM 724 N N . THR A 1 94 ? -10.391 2.183 7.967 1.00 88.62 94 THR A N 1
ATOM 725 C CA . THR A 1 94 ? -11.663 1.465 7.894 1.00 88.62 94 THR A CA 1
ATOM 726 C C . THR A 1 94 ? -12.752 2.214 8.672 1.00 88.62 94 THR A C 1
ATOM 728 O O . THR A 1 94 ? -12.453 2.822 9.700 1.00 88.62 94 THR A O 1
ATOM 731 N N . PRO A 1 95 ? -14.019 2.197 8.227 1.00 75.44 95 PRO A N 1
ATOM 732 C CA . PRO A 1 95 ? -15.121 2.847 8.944 1.00 75.44 95 PRO A CA 1
ATOM 733 C C . PRO A 1 95 ? -15.373 2.279 10.351 1.00 75.44 95 PRO A C 1
ATOM 735 O O . PRO A 1 95 ? -15.939 2.971 11.191 1.00 75.44 95 PRO A O 1
ATOM 738 N N . ASN A 1 96 ? -14.957 1.032 10.600 1.00 57.97 96 ASN A N 1
ATOM 739 C CA . ASN A 1 96 ? -15.242 0.273 11.823 1.00 57.97 96 ASN A CA 1
ATOM 740 C C . ASN A 1 96 ? -14.070 0.209 12.826 1.00 57.97 96 ASN A C 1
ATOM 742 O O . ASN A 1 96 ? -14.058 -0.675 13.682 1.00 57.97 96 ASN A O 1
ATOM 746 N N . SER A 1 97 ? -13.081 1.102 12.715 1.00 52.03 97 SER A N 1
ATOM 747 C CA . SER A 1 97 ? -11.865 1.121 13.552 1.00 52.03 97 SER A CA 1
ATOM 748 C C . SER A 1 97 ? -11.647 2.450 14.257 1.00 52.03 97 SER A C 1
ATOM 750 O O . SER A 1 97 ? -11.715 3.482 13.545 1.00 52.03 97 SER A O 1
#

Organism: Herpetosiphon aurantiacus (strain ATCC 23779 / DSM 785 / 114-95) (NCBI:txid316274)

Solvent-accessible surface area (backbone atoms only — not comparable to full-atom values): 6308 Å² total; per-residue (Å²): 68,82,87,89,78,87,82,88,90,78,85,76,87,61,57,86,76,33,70,66,40,52,51,55,51,50,50,52,54,48,19,49,49,64,31,47,29,58,86,91,42,99,48,58,62,81,72,96,47,89,90,67,67,82,64,63,67,57,54,50,47,27,52,59,44,37,44,77,74,68,32,42,63,60,38,68,75,93,62,102,53,100,71,72,77,78,53,38,73,62,47,72,87,56,95,91,112

Foldseek 3Di:
DDDPDDDDPDDPDCPCVDPQVVLVVVLQRVLQVQQDPPPPDPHHDDDPDVVPDDCVSSLVSSLVSVVVVVKDAQAFDDDPDPDGDGGDRTDDDDPVD

Sequence (97 aa):
MKIIHEERLIDAGNFSLTTDWNTIYADIIEAIATIRWPTNGAVFSLNPIDKGNGVKPIKTACMDHLAKKGWLLEHSIDIATAKKPGPMDASYKTPNS

Radius of gyration: 16.27 Å; Cα contacts (8 Å, |Δi|>4): 89; chains: 1; bounding box: 39×24×47 Å

Secondary structure (DSSP, 8-state):
------------TTGGGSHHHHHHHHHHHHHHHH--BSTTSSSB----STT---SHHHHHHHHHHHHHTTPEEEEPP---SSSPPPPEEEE---TT-

Mean predicted aligned error: 5.98 Å

InterPro domains:
  IPR004194 Restriction endonuclease, type II, BamHI [PF02923] (1-95)
  IPR011335 Restriction endonuclease type II-like [SSF52980] (15-91)
  IPR011338 Restriction endonuclease, type II, BamHI/BglIII/BstY [G3DSA:3.40.91.20] (1-97)

pLDDT: mean 87.48, std 8.18, range [52.03, 96.44]

Nearest PDB structures (foldseek):
  3odh-assembly2_E  TM=9.321E-01  e=6.273E-07  Oceanobacter kriegii